Protein AF-A0A6I9PP09-F1 (afdb_monomer)

Nearest PDB structures (foldseek):
  5gox-assembly1_B  TM=2.237E-01  e=4.712E+00  Homo sapiens

pLDDT: mean 75.66, std 18.38, range [37.06, 96.0]

InterPro domains:
  IPR013087 Zinc finger C2H2-type [PF12874] (91-109)

Radius of gyration: 38.78 Å; Cα contacts (8 Å, |Δi|>4): 59; chains: 1; bounding box: 46×60×119 Å

Foldseek 3Di:
DDDDDDDDDDDDPPVPVVVVVVVVVVVVVVVVVVVVPVPCPQQDFDAQPQPRDTCSVPDPVRVVVVNVVSVVVVCVVPPDPPDPDLFDAAQLQPRHGDPDPVVVVVVNVVSCVVVVPDPVNSVVSVVVSVVPDPPPPPPDDD

Structure (mmCIF, N/CA/C/O backbone):
data_AF-A0A6I9PP09-F1
#
_entry.id   AF-A0A6I9PP09-F1
#
loop_
_atom_site.group_PDB
_atom_site.id
_atom_site.type_symbol
_atom_site.label_atom_id
_atom_site.label_alt_id
_atom_site.label_comp_id
_atom_site.label_asym_id
_atom_site.label_entity_id
_atom_site.label_seq_id
_atom_site.pdbx_PDB_ins_code
_atom_site.Cartn_x
_atom_site.Cartn_y
_atom_site.Cartn_z
_atom_site.occupancy
_atom_site.B_iso_or_equiv
_atom_site.auth_seq_id
_atom_site.auth_comp_id
_atom_site.auth_asym_id
_atom_site.auth_atom_id
_atom_site.pdbx_PDB_model_num
ATOM 1 N N . SER A 1 1 ? 4.995 -46.955 -89.471 1.00 39.78 1 SER A N 1
ATOM 2 C CA . SER A 1 1 ? 4.399 -46.695 -88.152 1.00 39.78 1 SER A CA 1
ATOM 3 C C . SER A 1 1 ? 4.459 -45.210 -87.854 1.00 39.78 1 SER A C 1
ATOM 5 O O . SER A 1 1 ? 5.456 -44.606 -88.240 1.00 39.78 1 SER A O 1
ATOM 7 N N . PRO A 1 2 ? 3.384 -44.641 -87.281 1.00 58.41 2 PRO A N 1
ATOM 8 C CA . PRO A 1 2 ? 3.294 -43.252 -86.829 1.00 58.41 2 PRO A CA 1
ATOM 9 C C . PRO A 1 2 ? 3.962 -43.130 -85.442 1.00 58.41 2 PRO A C 1
ATOM 11 O O . PRO A 1 2 ? 4.874 -43.906 -85.184 1.00 58.41 2 PRO A O 1
ATOM 14 N N . GLU A 1 3 ? 3.490 -42.204 -84.600 1.00 37.06 3 GLU A N 1
ATOM 15 C CA . GLU A 1 3 ? 3.813 -41.905 -83.185 1.00 37.06 3 GLU A CA 1
ATOM 16 C C . GLU A 1 3 ? 4.504 -40.520 -83.072 1.00 37.06 3 GLU A C 1
ATOM 18 O O . GLU A 1 3 ? 5.648 -40.353 -83.477 1.00 37.06 3 GLU A O 1
ATOM 23 N N . SER A 1 4 ? 3.758 -39.443 -82.782 1.00 40.06 4 SER A N 1
ATOM 24 C CA . SER A 1 4 ? 3.392 -38.962 -81.424 1.00 40.06 4 SER A CA 1
ATOM 25 C C . SER A 1 4 ? 4.522 -38.087 -80.851 1.00 40.06 4 SER A C 1
ATOM 27 O O . SER A 1 4 ? 5.679 -38.453 -80.957 1.00 40.06 4 SER A O 1
ATOM 29 N N . SER A 1 5 ? 4.355 -36.938 -80.206 1.00 42.97 5 SER A N 1
ATOM 30 C CA . SER A 1 5 ? 3.248 -36.045 -79.882 1.00 42.97 5 SER A CA 1
ATOM 31 C C . SER A 1 5 ? 3.899 -34.777 -79.303 1.00 42.97 5 SER A C 1
ATOM 33 O O . SER A 1 5 ? 4.971 -34.852 -78.707 1.00 42.97 5 SER A O 1
ATOM 35 N N . SER A 1 6 ? 3.204 -33.648 -79.433 1.00 43.56 6 SER A N 1
ATOM 36 C CA . SER A 1 6 ? 3.214 -32.512 -78.499 1.00 43.56 6 SER A CA 1
ATOM 37 C C . SER A 1 6 ? 4.540 -31.784 -78.240 1.00 43.56 6 SER A C 1
ATOM 39 O O . SER A 1 6 ? 5.296 -32.094 -77.324 1.00 43.56 6 SER A O 1
ATOM 41 N N . SER A 1 7 ? 4.744 -30.693 -78.978 1.00 50.69 7 SER A N 1
ATOM 42 C CA . SER A 1 7 ? 5.591 -29.587 -78.526 1.00 50.69 7 SER A CA 1
ATOM 43 C C . SER A 1 7 ? 4.997 -28.964 -77.249 1.00 50.69 7 SER A C 1
ATOM 45 O O . SER A 1 7 ? 3.799 -28.672 -77.237 1.00 50.69 7 SER A O 1
ATOM 47 N N . PRO A 1 8 ? 5.786 -28.734 -76.185 1.00 45.50 8 PRO A N 1
ATOM 48 C CA . PRO A 1 8 ? 5.307 -28.039 -74.999 1.00 45.50 8 PRO A CA 1
ATOM 49 C C . PRO A 1 8 ? 5.190 -26.538 -75.302 1.00 45.50 8 PRO A C 1
ATOM 51 O O . PRO A 1 8 ? 6.182 -25.862 -75.573 1.00 45.50 8 PRO A O 1
ATOM 54 N N . LEU A 1 9 ? 3.958 -26.032 -75.293 1.00 48.25 9 LEU A N 1
ATOM 55 C CA . LEU A 1 9 ? 3.663 -24.603 -75.181 1.00 48.25 9 LEU A CA 1
ATOM 56 C C . LEU A 1 9 ? 3.924 -24.148 -73.730 1.00 48.25 9 LEU A C 1
ATOM 58 O O . LEU A 1 9 ? 3.839 -24.971 -72.817 1.00 48.25 9 LEU A O 1
ATOM 62 N N . PRO A 1 10 ? 4.317 -22.879 -73.528 1.00 51.03 10 PRO A N 1
ATOM 63 C CA . PRO A 1 10 ? 5.008 -22.428 -72.324 1.00 51.03 10 PRO A CA 1
ATOM 64 C C . PRO A 1 10 ? 4.121 -22.533 -71.078 1.00 51.03 10 PRO A C 1
ATOM 66 O O . PRO A 1 10 ? 2.905 -22.356 -71.189 1.00 51.03 10 PRO A O 1
ATOM 69 N N . PRO A 1 11 ? 4.704 -22.794 -69.894 1.00 50.81 11 PRO A N 1
ATOM 70 C CA . PRO A 1 11 ? 3.964 -22.687 -68.651 1.00 50.81 11 PRO A CA 1
ATOM 71 C C . PRO A 1 11 ? 3.460 -21.248 -68.482 1.00 50.81 11 PRO A C 1
ATOM 73 O O . PRO A 1 11 ? 4.201 -20.279 -68.649 1.00 50.81 11 PRO A O 1
ATOM 76 N N . ASP A 1 12 ? 2.165 -21.162 -68.202 1.00 48.06 12 ASP A N 1
ATOM 77 C CA . ASP A 1 12 ? 1.430 -20.007 -67.692 1.00 48.06 12 ASP A CA 1
ATOM 78 C C . ASP A 1 12 ? 2.243 -19.272 -66.603 1.00 48.06 12 ASP A C 1
ATOM 80 O O . ASP A 1 12 ? 2.962 -19.942 -65.852 1.00 48.06 12 ASP A O 1
ATOM 84 N N . PRO A 1 13 ? 2.172 -17.931 -66.480 1.00 50.56 13 PRO A N 1
ATOM 85 C CA . PRO A 1 13 ? 2.926 -17.181 -65.482 1.00 50.56 13 PRO A CA 1
ATOM 86 C C . PRO A 1 13 ? 2.317 -17.363 -64.081 1.00 50.56 13 PRO A C 1
ATOM 88 O O . PRO A 1 13 ? 1.993 -16.398 -63.399 1.00 50.56 13 PRO A O 1
ATOM 91 N N . GLN A 1 14 ? 2.242 -18.605 -63.600 1.00 49.25 14 GLN A N 1
ATOM 92 C CA . GLN A 1 14 ? 2.148 -18.917 -62.171 1.00 49.25 14 GLN A CA 1
ATOM 93 C C . GLN A 1 14 ? 3.450 -18.577 -61.422 1.00 49.25 14 GLN A C 1
ATOM 95 O O . GLN A 1 14 ? 3.539 -18.730 -60.212 1.00 49.25 14 GLN A O 1
ATOM 100 N N . ASP A 1 15 ? 4.442 -18.043 -62.137 1.00 53.84 15 ASP A N 1
ATOM 101 C CA . ASP A 1 15 ? 5.678 -17.482 -61.599 1.00 53.84 15 ASP A CA 1
ATOM 102 C C . ASP A 1 15 ? 5.493 -16.049 -61.051 1.00 53.84 15 ASP A C 1
ATOM 104 O O . ASP A 1 15 ? 6.382 -15.510 -60.409 1.00 53.84 15 ASP A O 1
ATOM 108 N N . GLY A 1 16 ? 4.344 -15.396 -61.280 1.00 68.31 16 GLY A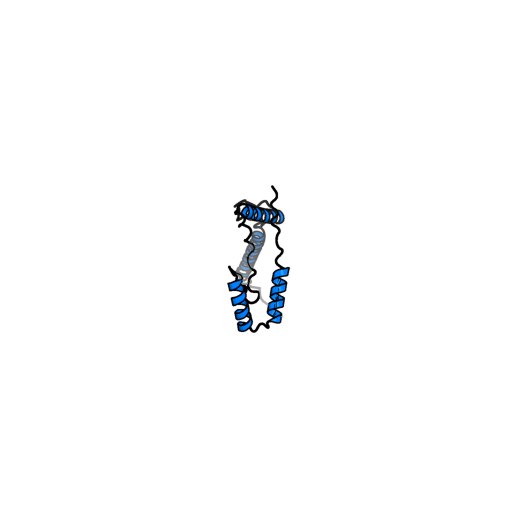 N 1
ATOM 109 C CA . GLY A 1 16 ? 4.109 -14.024 -60.811 1.00 68.31 16 GLY A CA 1
ATOM 110 C C . GLY A 1 16 ? 3.793 -13.945 -59.316 1.00 68.31 16 GLY A C 1
ATOM 111 O O . GLY A 1 16 ? 4.504 -13.283 -58.552 1.00 68.31 16 GLY A O 1
ATOM 112 N N . ASP A 1 17 ? 2.728 -14.637 -58.911 1.00 73.75 17 ASP A N 1
ATOM 113 C CA . ASP A 1 17 ? 2.186 -14.571 -57.552 1.00 73.75 17 ASP A CA 1
ATOM 114 C C . ASP A 1 17 ? 3.021 -15.383 -56.559 1.00 73.75 17 ASP A C 1
ATOM 116 O O . ASP A 1 17 ? 3.256 -14.924 -55.442 1.00 73.75 17 ASP A O 1
ATOM 120 N N . GLU A 1 18 ? 3.543 -16.544 -56.968 1.00 81.69 18 GLU A N 1
ATOM 121 C CA . GLU A 1 18 ? 4.442 -17.344 -56.129 1.00 81.69 18 GLU A CA 1
ATOM 122 C C . GLU A 1 18 ? 5.767 -16.605 -55.890 1.00 81.69 18 GLU A C 1
ATOM 124 O O . GLU A 1 18 ? 6.196 -16.449 -54.744 1.00 81.69 18 GLU A O 1
ATOM 129 N N . ALA A 1 19 ? 6.378 -16.036 -56.937 1.00 84.44 19 ALA A N 1
ATOM 130 C CA . ALA A 1 19 ? 7.591 -15.239 -56.772 1.00 84.44 19 ALA A CA 1
ATOM 131 C C . ALA A 1 19 ? 7.335 -13.942 -55.993 1.00 84.44 19 ALA A C 1
ATOM 133 O O . ALA A 1 19 ? 8.236 -13.429 -55.326 1.00 84.44 19 ALA A O 1
ATOM 134 N N . LEU A 1 20 ? 6.133 -13.363 -56.077 1.00 87.38 20 LEU A N 1
ATOM 135 C CA . LEU A 1 20 ? 5.738 -12.229 -55.242 1.00 87.38 20 LEU A CA 1
ATOM 136 C C . LEU A 1 20 ? 5.603 -12.640 -53.771 1.00 87.38 20 LEU A C 1
ATOM 138 O O . LEU A 1 20 ? 6.166 -11.965 -52.912 1.00 87.38 20 LEU A O 1
ATOM 142 N N . ALA A 1 21 ? 4.926 -13.752 -53.483 1.00 89.44 21 ALA A N 1
ATOM 143 C CA . ALA A 1 21 ? 4.763 -14.276 -52.131 1.00 89.44 21 ALA A CA 1
ATOM 144 C C . ALA A 1 21 ? 6.116 -14.604 -51.483 1.00 89.44 21 ALA A C 1
ATOM 146 O O . ALA A 1 21 ? 6.355 -14.235 -50.335 1.00 89.44 21 ALA A O 1
ATOM 147 N N . LEU A 1 22 ? 7.038 -15.211 -52.238 1.00 91.00 22 LEU A N 1
ATOM 148 C CA . LEU A 1 22 ? 8.395 -15.504 -51.772 1.00 91.00 22 LEU A CA 1
ATOM 149 C C . LEU A 1 22 ? 9.202 -14.233 -51.482 1.00 91.00 22 LEU A C 1
ATOM 151 O O . LEU A 1 22 ? 9.892 -14.167 -50.466 1.00 91.00 22 LEU A O 1
ATOM 155 N N . ARG A 1 23 ? 9.097 -13.208 -52.337 1.00 91.00 23 ARG A N 1
ATOM 156 C CA . ARG A 1 23 ? 9.731 -11.902 -52.088 1.00 91.00 23 ARG A CA 1
ATOM 157 C C . ARG A 1 23 ? 9.174 -11.241 -50.830 1.00 91.00 23 ARG A C 1
ATOM 159 O O . ARG A 1 23 ? 9.951 -10.734 -50.030 1.00 91.00 23 ARG A O 1
ATOM 166 N N . LEU A 1 24 ? 7.857 -11.299 -50.631 1.00 90.25 24 LEU A N 1
ATOM 167 C CA . LEU A 1 24 ? 7.200 -10.748 -49.447 1.00 90.25 24 LEU A CA 1
ATOM 168 C C . LEU A 1 24 ? 7.626 -11.489 -48.171 1.00 90.25 24 LEU A C 1
ATOM 170 O O . LEU A 1 24 ? 7.932 -10.854 -47.169 1.00 90.25 24 LEU A O 1
ATOM 174 N N . GLN A 1 25 ? 7.716 -12.821 -48.221 1.00 91.00 25 GLN A N 1
ATOM 175 C CA . GLN A 1 25 ? 8.207 -13.639 -47.111 1.00 91.00 25 GLN A CA 1
ATOM 176 C C . GLN A 1 25 ? 9.660 -13.287 -46.757 1.00 91.00 25 GLN A C 1
ATOM 178 O O . GLN A 1 25 ? 9.974 -13.091 -45.590 1.00 91.00 25 GLN A O 1
ATOM 183 N N . GLN A 1 26 ? 10.538 -13.140 -47.756 1.00 91.50 26 GLN A N 1
ATOM 184 C CA . GLN A 1 26 ? 11.936 -12.746 -47.543 1.00 91.50 26 GLN A CA 1
ATOM 185 C C . GLN A 1 26 ? 12.085 -11.329 -46.974 1.00 91.50 26 GLN A C 1
ATOM 187 O O . GLN A 1 26 ? 12.990 -11.092 -46.172 1.00 91.50 26 GLN A O 1
ATOM 192 N N . GLU A 1 27 ? 11.228 -10.393 -47.388 1.00 88.25 27 GLU A N 1
ATOM 193 C CA . GLU A 1 27 ? 11.168 -9.040 -46.826 1.00 88.25 27 GLU A CA 1
ATOM 194 C C . GLU A 1 27 ? 10.753 -9.097 -45.349 1.00 88.25 27 GLU A C 1
ATOM 196 O O . GLU A 1 27 ? 11.470 -8.581 -44.497 1.00 88.25 27 GLU A O 1
ATOM 201 N N . LEU A 1 28 ? 9.674 -9.818 -45.023 1.00 84.94 28 LEU A N 1
ATOM 202 C CA . LEU A 1 28 ? 9.184 -9.971 -43.650 1.00 84.94 28 LEU A CA 1
ATOM 203 C C . LEU A 1 28 ? 10.197 -10.671 -42.734 1.00 84.94 28 LEU A C 1
ATOM 205 O O . LEU A 1 28 ? 10.374 -10.254 -41.593 1.00 84.94 28 LEU A O 1
ATOM 209 N N . ASP A 1 29 ? 10.890 -11.705 -43.217 1.00 87.12 29 ASP A N 1
ATOM 210 C CA . ASP A 1 29 ? 11.960 -12.376 -42.470 1.00 87.12 29 ASP A CA 1
ATOM 211 C C . ASP A 1 29 ? 13.167 -11.448 -42.242 1.00 87.12 29 ASP A C 1
ATOM 213 O O . ASP A 1 29 ? 13.759 -11.446 -41.161 1.00 87.12 29 ASP A O 1
ATOM 217 N N . ARG A 1 30 ? 13.515 -10.605 -43.225 1.00 85.19 30 ARG A N 1
ATOM 218 C CA . ARG A 1 30 ? 14.556 -9.575 -43.083 1.00 85.19 30 ARG A CA 1
ATOM 219 C C . ARG A 1 30 ? 14.146 -8.501 -42.081 1.00 85.19 30 ARG A C 1
ATOM 221 O O . ARG A 1 30 ? 14.971 -8.107 -41.258 1.00 85.19 30 ARG A O 1
ATOM 228 N N . GLU A 1 31 ? 12.900 -8.041 -42.135 1.00 76.94 31 GLU A N 1
ATOM 229 C CA . GLU A 1 31 ? 12.349 -7.090 -41.174 1.00 76.94 31 GLU A CA 1
ATOM 230 C C . GLU A 1 31 ? 12.306 -7.704 -39.773 1.00 76.94 31 GLU A C 1
ATOM 232 O O . GLU A 1 31 ? 12.781 -7.082 -38.833 1.00 76.94 31 GLU A O 1
ATOM 237 N N . ALA A 1 32 ? 11.859 -8.949 -39.610 1.00 75.88 32 ALA A N 1
ATOM 238 C CA . ALA A 1 32 ? 11.841 -9.643 -38.321 1.00 75.88 32 ALA A CA 1
ATOM 239 C C . ALA A 1 32 ? 13.250 -9.896 -37.754 1.00 75.88 32 ALA A C 1
ATOM 241 O O . ALA A 1 32 ? 13.456 -9.809 -36.539 1.00 75.88 32 ALA A O 1
ATOM 242 N N . ALA A 1 33 ? 14.234 -10.175 -38.615 1.00 71.69 33 ALA A N 1
ATOM 243 C CA . ALA A 1 33 ? 15.639 -10.275 -38.229 1.00 71.69 33 ALA A CA 1
ATOM 244 C C . ALA A 1 33 ? 16.240 -8.903 -37.862 1.00 71.69 33 ALA A C 1
ATOM 246 O O . ALA A 1 33 ? 17.051 -8.820 -36.942 1.00 71.69 33 ALA A O 1
ATOM 247 N N . GLY A 1 34 ? 15.813 -7.822 -38.526 1.00 62.25 34 GLY A N 1
ATOM 248 C CA . GLY A 1 34 ? 16.204 -6.445 -38.205 1.00 62.25 34 GLY A CA 1
ATOM 249 C C . GLY A 1 34 ? 15.533 -5.894 -36.940 1.00 62.25 34 GLY A C 1
ATOM 250 O O . GLY A 1 34 ? 16.180 -5.218 -36.142 1.00 62.25 34 GLY A O 1
ATOM 251 N N . VAL A 1 35 ? 14.270 -6.246 -36.692 1.00 57.25 35 VAL A N 1
ATOM 252 C CA . VAL A 1 35 ? 13.489 -5.862 -35.501 1.00 57.25 35 VAL A CA 1
ATOM 253 C C . VAL A 1 35 ? 13.949 -6.628 -34.257 1.00 57.25 35 VAL A C 1
ATOM 255 O O . VAL A 1 35 ? 13.874 -6.096 -33.153 1.00 57.25 35 VAL A O 1
ATOM 258 N N . GLN A 1 36 ? 14.546 -7.815 -34.410 1.00 51.22 36 GLN A N 1
ATOM 259 C CA . GLN A 1 36 ? 15.293 -8.473 -33.324 1.00 51.22 36 GLN A CA 1
ATOM 260 C C . GLN A 1 36 ? 16.575 -7.722 -32.917 1.00 51.22 36 GLN A C 1
ATOM 262 O O . GLN A 1 36 ? 17.209 -8.087 -31.929 1.00 51.22 36 GLN A O 1
ATOM 267 N N . SER A 1 37 ? 16.928 -6.652 -33.638 1.00 48.41 37 SER A N 1
ATOM 268 C CA . SER A 1 37 ? 18.082 -5.792 -33.375 1.00 48.41 37 SER A CA 1
ATOM 269 C C . SER A 1 37 ? 17.741 -4.301 -33.258 1.00 48.41 37 SER A C 1
ATOM 271 O O . SER A 1 37 ? 18.633 -3.464 -33.399 1.00 48.41 37 SER A O 1
ATOM 273 N N . VAL A 1 38 ? 16.507 -3.935 -32.869 1.00 49.41 38 VAL A N 1
ATOM 274 C CA . VAL A 1 38 ? 16.405 -2.801 -31.927 1.00 49.41 38 VAL A CA 1
ATOM 275 C C . VAL A 1 38 ? 16.993 -3.289 -30.613 1.00 49.41 38 VAL A C 1
ATOM 277 O O . VAL A 1 38 ? 16.323 -3.807 -29.725 1.00 49.41 38 VAL A O 1
ATOM 280 N N . ASP A 1 39 ? 18.314 -3.225 -30.616 1.00 49.56 39 ASP A N 1
ATOM 281 C CA . ASP A 1 39 ? 19.255 -3.577 -29.587 1.00 49.56 39 ASP A CA 1
ATOM 282 C C . ASP A 1 39 ? 18.733 -3.015 -28.261 1.00 49.56 39 ASP A C 1
ATOM 284 O O . ASP A 1 39 ? 18.914 -1.844 -27.933 1.00 49.56 39 ASP A O 1
ATOM 288 N N . LEU A 1 40 ? 18.094 -3.874 -27.463 1.00 52.84 40 LEU A N 1
ATOM 289 C CA . LEU A 1 40 ? 17.776 -3.663 -26.044 1.00 52.84 40 LEU A CA 1
ATOM 290 C C . LEU A 1 40 ? 19.061 -3.503 -25.191 1.00 52.84 40 LEU A C 1
ATOM 292 O O . LEU A 1 40 ? 19.086 -3.823 -24.004 1.00 52.84 40 LEU A O 1
ATOM 296 N N . LYS A 1 41 ? 20.161 -3.086 -25.813 1.00 49.12 41 LYS A N 1
ATOM 297 C CA . LYS A 1 41 ? 21.522 -3.009 -25.296 1.00 49.12 41 LYS A CA 1
ATOM 298 C C . LYS A 1 41 ? 21.971 -1.568 -25.086 1.00 49.12 41 LYS A C 1
ATOM 300 O O . LYS A 1 41 ? 22.888 -1.347 -24.305 1.00 49.12 41 LYS A O 1
ATOM 305 N N . GLU A 1 42 ? 21.258 -0.600 -25.651 1.00 47.88 42 GLU A N 1
ATOM 306 C CA . GLU A 1 42 ? 21.251 0.770 -25.144 1.00 47.88 42 GLU A CA 1
ATOM 307 C C . GLU A 1 42 ? 20.143 0.818 -24.089 1.00 47.88 42 GLU A C 1
ATOM 309 O O . GLU A 1 42 ? 18.979 1.056 -24.410 1.00 47.88 42 GLU A O 1
ATOM 314 N N . GLY A 1 43 ? 20.483 0.437 -22.852 1.00 51.78 43 GLY A N 1
ATOM 315 C CA . GLY A 1 43 ? 19.545 0.252 -21.744 1.00 51.78 43 GLY A CA 1
ATOM 316 C C . GLY A 1 43 ? 18.423 1.287 -21.763 1.00 51.78 43 GLY A C 1
ATOM 317 O O . GLY A 1 43 ? 18.684 2.483 -21.644 1.00 51.78 43 GLY A O 1
ATOM 318 N N . GLY A 1 44 ? 17.183 0.815 -21.954 1.00 57.06 44 GLY A N 1
ATOM 319 C CA . GLY A 1 44 ? 16.004 1.678 -21.968 1.00 57.06 44 GLY A CA 1
ATOM 320 C C . GLY A 1 44 ? 16.046 2.653 -20.795 1.00 57.06 44 GLY A C 1
ATOM 321 O O . GLY A 1 44 ? 16.555 2.310 -19.731 1.00 57.06 44 GLY A O 1
ATOM 322 N N . LEU A 1 45 ? 15.571 3.881 -20.996 1.00 67.50 45 LEU A N 1
ATOM 323 C CA . LEU A 1 45 ? 15.722 4.919 -19.984 1.00 67.50 45 LEU A CA 1
ATOM 324 C C . LEU A 1 45 ? 15.039 4.491 -18.676 1.00 67.50 45 LEU A C 1
ATOM 326 O O . LEU A 1 45 ? 13.811 4.432 -18.595 1.00 67.50 45 LEU A O 1
ATOM 330 N N . PHE A 1 46 ? 15.829 4.162 -17.655 1.00 79.12 46 PHE A N 1
ATOM 331 C CA . PHE A 1 46 ? 15.319 3.731 -16.357 1.00 79.12 46 PHE A CA 1
ATOM 332 C C . PHE A 1 46 ? 15.453 4.890 -15.387 1.00 79.12 46 PHE A C 1
ATOM 334 O O . PHE A 1 46 ? 16.520 5.106 -14.831 1.00 79.12 46 PHE A O 1
ATOM 341 N N . PHE A 1 47 ? 14.376 5.631 -15.153 1.00 87.69 47 PHE A N 1
ATOM 342 C CA . PHE A 1 47 ? 14.372 6.682 -14.140 1.00 87.69 47 PHE A CA 1
ATOM 343 C C . PHE A 1 47 ? 13.909 6.136 -12.790 1.00 87.69 47 PHE A C 1
ATOM 345 O O . PHE A 1 47 ? 12.980 5.332 -12.701 1.00 87.69 47 PHE A O 1
ATOM 352 N N . CYS A 1 48 ? 14.546 6.586 -11.712 1.00 90.88 48 CYS A N 1
ATOM 353 C CA . CYS A 1 48 ? 14.017 6.380 -10.372 1.00 90.88 48 CYS A CA 1
ATOM 354 C C . CYS A 1 48 ? 12.798 7.283 -10.166 1.00 90.88 48 CYS A C 1
ATOM 356 O O . CYS A 1 48 ? 12.938 8.499 -10.166 1.00 90.88 48 CYS A O 1
ATOM 358 N N . GLN A 1 49 ? 11.614 6.730 -9.913 1.00 88.75 49 GLN A N 1
ATOM 359 C CA . GLN A 1 49 ? 10.395 7.537 -9.732 1.00 88.75 49 GLN A CA 1
ATOM 360 C C . GLN A 1 49 ? 10.341 8.317 -8.407 1.00 88.75 49 GLN A C 1
ATOM 362 O O . GLN A 1 49 ? 9.433 9.114 -8.206 1.00 88.75 49 GLN A O 1
ATOM 367 N N . ILE A 1 50 ? 11.295 8.085 -7.503 1.00 89.69 50 ILE A N 1
ATOM 368 C CA . ILE A 1 50 ? 11.351 8.735 -6.188 1.00 89.69 50 ILE A CA 1
ATOM 369 C C . ILE A 1 50 ? 12.221 9.996 -6.260 1.00 89.69 50 ILE A C 1
ATOM 371 O O . ILE A 1 50 ? 11.820 11.054 -5.786 1.00 89.69 50 ILE A O 1
ATOM 375 N N . CYS A 1 51 ? 13.403 9.902 -6.883 1.00 91.50 51 CYS A N 1
ATOM 376 C CA . CYS A 1 51 ? 14.354 11.018 -6.990 1.00 91.50 51 CYS A CA 1
ATOM 377 C C . CYS A 1 51 ? 14.595 11.521 -8.424 1.00 91.50 51 CYS A C 1
ATOM 379 O O . CYS A 1 51 ? 15.410 12.418 -8.630 1.00 91.50 51 CYS A O 1
ATOM 381 N N . HIS A 1 52 ? 13.927 10.935 -9.420 1.00 89.19 52 HIS A N 1
ATOM 382 C CA . HIS A 1 52 ? 14.042 11.241 -10.855 1.00 89.19 52 HIS A CA 1
ATOM 383 C C . HIS A 1 52 ? 15.470 11.149 -11.419 1.00 89.19 5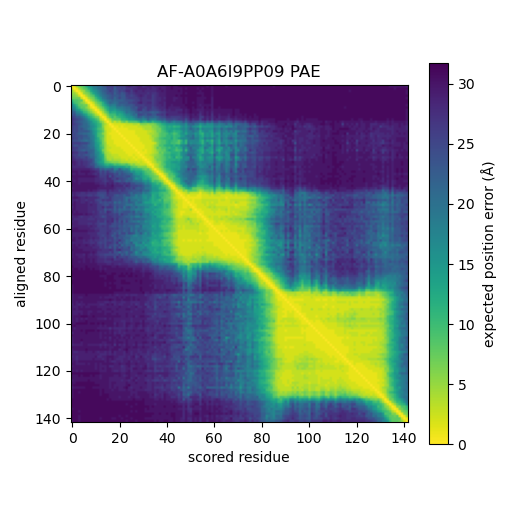2 HIS A C 1
ATOM 385 O O . HIS A 1 52 ? 15.797 11.759 -12.437 1.00 89.19 52 HIS A O 1
ATOM 391 N N . ARG A 1 53 ? 16.340 10.362 -10.773 1.00 88.94 53 ARG A N 1
ATOM 392 C CA . ARG A 1 53 ? 17.689 10.069 -11.268 1.00 88.94 53 ARG A CA 1
ATOM 393 C C . ARG A 1 53 ? 17.615 9.095 -12.442 1.00 88.94 53 ARG A C 1
ATOM 395 O O . ARG A 1 53 ? 16.892 8.105 -12.368 1.00 88.94 53 ARG A O 1
ATOM 402 N N . ASP A 1 54 ? 18.405 9.348 -13.479 1.00 89.81 54 ASP A N 1
ATOM 403 C CA . ASP A 1 54 ? 18.674 8.366 -14.530 1.00 89.81 54 ASP A CA 1
ATOM 404 C C . ASP A 1 54 ? 19.495 7.192 -13.961 1.00 89.81 54 ASP A C 1
ATOM 406 O O . ASP A 1 54 ? 20.540 7.395 -13.333 1.00 89.81 54 ASP A O 1
ATOM 410 N N . LEU A 1 55 ? 18.991 5.976 -14.166 1.00 88.69 55 LEU A N 1
ATOM 411 C CA . LEU A 1 55 ? 19.599 4.692 -13.820 1.00 88.69 55 LEU A CA 1
ATOM 412 C C . LEU A 1 55 ? 19.846 3.819 -15.064 1.00 88.69 55 LEU A C 1
ATOM 414 O O . LEU A 1 55 ? 20.094 2.620 -14.934 1.00 88.69 55 LEU A O 1
ATOM 418 N N . SER A 1 56 ? 19.764 4.393 -16.262 1.00 85.25 56 SER A N 1
ATOM 419 C CA . SER A 1 56 ? 19.876 3.705 -17.555 1.00 85.25 56 SER A CA 1
ATOM 420 C C . SER A 1 56 ? 21.254 3.057 -17.731 1.00 85.25 56 SER A C 1
ATOM 422 O O . SER A 1 56 ? 21.382 1.994 -18.331 1.00 85.25 56 SER A O 1
ATOM 424 N N . HIS A 1 57 ? 22.280 3.653 -17.115 1.00 83.69 57 HIS A N 1
ATOM 425 C CA . HIS A 1 57 ? 23.656 3.147 -17.091 1.00 83.69 57 HIS A CA 1
ATOM 426 C C . HIS A 1 57 ? 23.953 2.165 -15.941 1.00 83.69 57 HIS A C 1
ATOM 428 O O . HIS A 1 57 ? 25.084 1.696 -15.815 1.00 83.69 57 HIS A O 1
ATOM 434 N N . MET A 1 58 ? 22.984 1.875 -15.066 1.00 83.50 58 MET A N 1
ATOM 435 C CA . MET A 1 58 ? 23.182 0.949 -13.949 1.00 83.50 58 MET A CA 1
ATOM 436 C C . MET A 1 58 ? 22.841 -0.492 -14.331 1.00 83.50 58 MET A C 1
ATOM 438 O O . MET A 1 58 ? 21.877 -0.762 -15.049 1.00 83.50 58 MET A O 1
ATOM 442 N N . THR A 1 59 ? 23.583 -1.444 -13.757 1.00 88.50 59 THR A N 1
ATOM 443 C CA . THR A 1 59 ? 23.199 -2.860 -13.800 1.00 88.50 59 THR A CA 1
ATOM 444 C C . THR A 1 59 ? 21.848 -3.069 -13.103 1.00 88.50 59 THR A C 1
ATOM 446 O O . THR A 1 59 ? 21.460 -2.258 -12.255 1.00 88.50 59 THR A O 1
ATOM 449 N N . PRO A 1 60 ? 21.099 -4.139 -13.419 1.00 84.31 60 PRO A N 1
ATOM 450 C CA . PRO A 1 60 ? 19.870 -4.486 -12.704 1.00 84.31 60 PRO A CA 1
ATOM 451 C C . PRO A 1 60 ? 20.029 -4.477 -11.177 1.00 84.31 60 PRO A C 1
ATOM 453 O O . P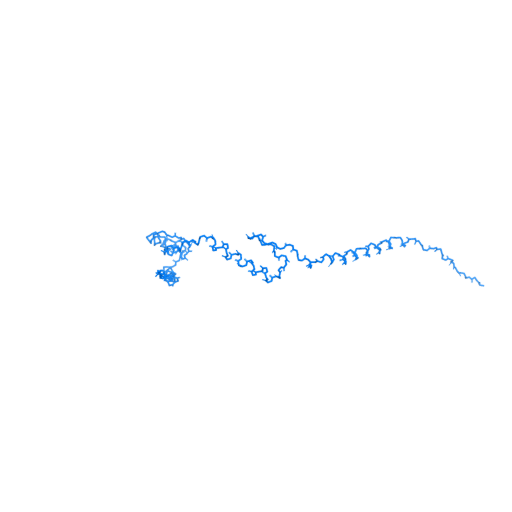RO A 1 60 ? 19.213 -3.876 -10.484 1.00 84.31 60 PRO A O 1
ATOM 456 N N . GLU A 1 61 ? 21.118 -5.041 -10.656 1.00 88.94 61 GLU A N 1
ATOM 457 C CA . GLU A 1 61 ? 21.416 -5.054 -9.223 1.00 88.94 61 GLU A CA 1
ATOM 458 C C . GLU A 1 61 ? 21.698 -3.646 -8.677 1.00 88.94 61 GLU A C 1
ATOM 460 O O . GLU A 1 61 ? 21.228 -3.292 -7.593 1.00 88.94 61 GLU A O 1
ATOM 465 N N . GLY A 1 62 ? 22.412 -2.811 -9.443 1.00 90.12 62 GLY A N 1
ATOM 466 C CA . GLY A 1 62 ? 22.659 -1.410 -9.098 1.00 90.12 62 GLY A CA 1
ATOM 467 C C . GLY A 1 62 ? 21.370 -0.588 -9.034 1.00 90.12 62 GLY A C 1
ATOM 468 O O . GLY A 1 62 ? 21.195 0.214 -8.115 1.00 90.12 62 GLY A O 1
ATOM 469 N N . ARG A 1 63 ? 20.426 -0.850 -9.946 1.00 91.25 63 ARG A N 1
ATOM 470 C CA . ARG A 1 63 ? 19.091 -0.233 -9.937 1.00 91.25 63 ARG A CA 1
ATOM 471 C C . ARG A 1 63 ? 18.301 -0.626 -8.694 1.00 91.25 63 ARG A C 1
ATOM 473 O O . ARG A 1 63 ? 17.765 0.252 -8.025 1.00 91.25 63 ARG A O 1
ATOM 480 N N . THR A 1 64 ? 18.274 -1.909 -8.336 1.00 91.50 64 THR A N 1
ATOM 481 C CA . THR A 1 64 ? 17.610 -2.376 -7.108 1.00 91.50 64 THR A CA 1
ATOM 482 C C . THR A 1 64 ? 18.223 -1.744 -5.862 1.00 91.50 64 THR A C 1
ATOM 484 O O . THR A 1 64 ? 17.496 -1.258 -4.997 1.00 91.50 64 THR A O 1
ATOM 487 N N . GLN A 1 65 ? 19.554 -1.680 -5.778 1.00 93.94 65 GLN A N 1
ATOM 488 C CA . GLN A 1 65 ? 20.223 -1.049 -4.642 1.00 93.94 65 GLN A CA 1
ATOM 489 C C . GLN A 1 65 ? 19.916 0.453 -4.548 1.00 93.94 65 GLN A C 1
ATOM 491 O O . GLN A 1 65 ? 19.717 0.967 -3.447 1.00 93.94 65 GLN A O 1
ATOM 496 N N . HIS A 1 66 ? 19.853 1.152 -5.685 1.00 94.31 66 HIS A N 1
ATOM 497 C CA . HIS A 1 66 ? 19.432 2.549 -5.725 1.00 94.31 66 HIS A CA 1
ATOM 498 C C . HIS A 1 66 ? 17.998 2.718 -5.215 1.00 94.31 66 HIS A C 1
ATOM 500 O O . HIS A 1 66 ? 17.769 3.583 -4.376 1.00 94.31 66 HIS A O 1
ATOM 506 N N . LEU A 1 67 ? 17.049 1.904 -5.693 1.00 93.00 67 LEU A N 1
ATOM 507 C CA . LEU A 1 67 ? 15.646 1.984 -5.278 1.00 93.00 67 LEU A CA 1
ATOM 508 C C . LEU A 1 67 ? 15.492 1.789 -3.772 1.00 93.00 67 LEU A C 1
ATOM 510 O O . LEU A 1 67 ? 14.849 2.613 -3.134 1.00 93.00 67 LEU A O 1
ATOM 514 N N . ASN A 1 68 ? 16.136 0.766 -3.209 1.00 93.00 68 ASN A N 1
ATOM 515 C CA . ASN A 1 68 ? 16.084 0.503 -1.771 1.00 93.00 68 ASN A CA 1
ATOM 516 C C . ASN A 1 68 ? 16.604 1.707 -0.977 1.00 93.00 68 ASN A C 1
ATOM 518 O O . ASN A 1 68 ? 15.870 2.269 -0.176 1.00 93.00 68 ASN A O 1
ATOM 522 N N . ARG A 1 69 ? 17.804 2.206 -1.310 1.00 93.88 69 ARG A N 1
ATOM 523 C CA . ARG A 1 69 ? 18.371 3.389 -0.644 1.00 93.88 69 ARG A CA 1
ATOM 524 C C . ARG A 1 69 ? 17.486 4.626 -0.793 1.00 93.88 69 ARG A C 1
ATOM 526 O O . ARG A 1 69 ? 17.384 5.430 0.127 1.00 93.88 69 ARG A O 1
ATOM 533 N N . CYS A 1 70 ? 16.908 4.823 -1.974 1.00 93.00 70 CYS A N 1
ATOM 534 C CA . CYS A 1 70 ? 16.077 5.984 -2.256 1.00 93.00 70 CYS A CA 1
ATOM 535 C C . CYS A 1 70 ? 14.761 5.936 -1.466 1.00 93.00 70 CYS A C 1
ATOM 537 O O . CYS A 1 70 ? 14.276 6.985 -1.046 1.00 93.00 70 CYS A O 1
ATOM 539 N N . LEU A 1 71 ? 14.214 4.737 -1.242 1.00 92.44 71 LEU A N 1
ATOM 540 C CA . LEU A 1 71 ? 13.086 4.511 -0.342 1.00 92.44 71 LEU A CA 1
ATOM 541 C C . LEU A 1 71 ? 13.484 4.824 1.102 1.00 92.44 71 LEU A C 1
ATOM 543 O O . LEU A 1 71 ? 12.856 5.696 1.700 1.00 92.44 71 LEU A O 1
ATOM 547 N N . ASP A 1 72 ? 14.581 4.243 1.597 1.00 89.44 72 ASP A N 1
ATOM 548 C CA . ASP A 1 72 ? 15.066 4.460 2.969 1.00 89.44 72 ASP A CA 1
ATOM 549 C C . ASP A 1 72 ? 15.233 5.964 3.282 1.00 89.44 72 ASP A C 1
ATOM 551 O O . ASP A 1 72 ? 14.783 6.470 4.309 1.00 89.44 72 ASP A O 1
ATOM 555 N N . GLN A 1 73 ? 15.824 6.723 2.353 1.00 86.62 73 GLN A N 1
ATOM 556 C CA . GLN A 1 73 ? 16.028 8.171 2.495 1.00 86.62 73 GLN A CA 1
ATOM 557 C C . GLN A 1 73 ? 14.726 8.978 2.456 1.00 86.62 73 GLN A C 1
ATOM 559 O O . GLN A 1 73 ? 14.610 10.005 3.133 1.00 86.62 73 GLN A O 1
ATOM 564 N N . SER A 1 74 ? 13.760 8.546 1.641 1.00 79.38 74 SER A N 1
ATOM 565 C CA . SER A 1 74 ? 12.446 9.188 1.571 1.00 79.38 74 SER A CA 1
ATOM 566 C C . SER A 1 74 ? 11.647 8.985 2.860 1.00 79.38 74 SER A C 1
ATOM 568 O O . SER A 1 74 ? 10.935 9.896 3.282 1.00 79.38 74 SER A O 1
ATOM 570 N N . GLU A 1 75 ? 11.825 7.838 3.519 1.00 74.81 75 GLU A N 1
ATOM 571 C CA . GLU A 1 75 ? 11.219 7.530 4.814 1.00 74.81 75 GLU A CA 1
ATOM 572 C C . GLU A 1 75 ? 11.907 8.275 5.961 1.00 74.81 75 GLU A C 1
ATOM 574 O O . GLU A 1 75 ? 11.219 8.786 6.836 1.00 74.81 75 GLU A O 1
ATOM 579 N N . GLU A 1 76 ? 13.234 8.424 5.936 1.00 64.44 76 GLU A N 1
ATOM 580 C CA . GLU A 1 76 ? 13.968 9.194 6.954 1.00 64.44 76 GLU A CA 1
ATOM 581 C C . GLU A 1 76 ? 13.726 10.710 6.850 1.00 64.44 76 GLU A C 1
ATOM 583 O O . GLU A 1 76 ? 13.745 11.435 7.845 1.00 64.44 76 GLU A O 1
ATOM 588 N N . SER A 1 77 ? 13.449 11.202 5.640 1.00 59.38 77 SER A N 1
ATOM 589 C CA . SER A 1 77 ? 13.046 12.598 5.420 1.00 59.38 77 SER A CA 1
ATOM 590 C C . SER A 1 77 ? 11.594 12.862 5.827 1.00 59.38 77 SER A C 1
ATOM 592 O O . SER A 1 77 ? 11.208 14.019 6.024 1.00 59.38 77 SER A O 1
ATOM 594 N N . ALA A 1 78 ? 10.775 11.814 5.959 1.00 59.59 78 ALA A N 1
ATOM 595 C CA . ALA A 1 78 ? 9.492 11.925 6.625 1.00 59.59 78 ALA A CA 1
ATOM 596 C C . ALA A 1 78 ? 9.752 11.929 8.142 1.00 59.59 78 ALA A C 1
ATOM 598 O O . ALA A 1 78 ? 10.443 11.047 8.647 1.00 59.59 78 ALA A O 1
ATOM 599 N N . PRO A 1 79 ? 9.224 12.900 8.909 1.00 60.00 79 PRO A N 1
ATOM 600 C CA . PRO A 1 79 ? 9.342 12.849 10.357 1.00 60.00 79 PRO A CA 1
ATOM 601 C C . PRO A 1 79 ? 8.747 11.524 10.831 1.00 60.00 79 PRO A C 1
ATOM 603 O O . PRO A 1 79 ? 7.551 11.286 10.635 1.00 60.00 79 PRO A O 1
ATOM 606 N N . ALA A 1 80 ? 9.591 10.665 11.414 1.00 60.50 80 ALA A N 1
ATOM 607 C CA . ALA A 1 80 ? 9.152 9.404 11.983 1.00 60.50 80 ALA A CA 1
ATOM 608 C C . ALA A 1 80 ? 7.940 9.704 12.878 1.00 60.50 80 ALA A C 1
ATOM 610 O O . ALA A 1 80 ? 8.042 10.568 13.762 1.00 60.50 80 ALA A O 1
ATOM 611 N N . PRO A 1 81 ? 6.770 9.083 12.629 1.00 61.88 81 PRO A N 1
ATOM 612 C CA . PRO A 1 81 ? 5.624 9.310 13.484 1.00 61.88 81 PRO A CA 1
ATOM 613 C C . PRO A 1 81 ? 6.060 8.996 14.917 1.00 61.88 81 PRO A C 1
ATOM 615 O O . PRO A 1 81 ? 6.769 8.005 15.127 1.00 61.88 81 PRO A O 1
ATOM 618 N N . PRO A 1 82 ? 5.698 9.844 15.897 1.00 66.06 82 PRO A N 1
ATOM 619 C CA . PRO A 1 82 ? 6.084 9.613 17.278 1.00 66.06 82 PRO A CA 1
ATOM 620 C C . PRO A 1 82 ? 5.709 8.177 17.653 1.00 66.06 82 PRO A C 1
ATOM 622 O O . PRO A 1 82 ? 4.640 7.715 17.223 1.00 66.06 82 PRO A O 1
ATOM 625 N N . PRO A 1 83 ? 6.563 7.462 18.415 1.00 61.34 83 PRO A N 1
ATOM 626 C CA . PRO A 1 83 ? 6.249 6.109 18.838 1.00 61.34 83 PRO A CA 1
ATOM 627 C C . PRO A 1 83 ? 4.838 6.129 19.428 1.00 61.34 83 PRO A C 1
ATOM 629 O O . PRO A 1 83 ? 4.540 7.014 20.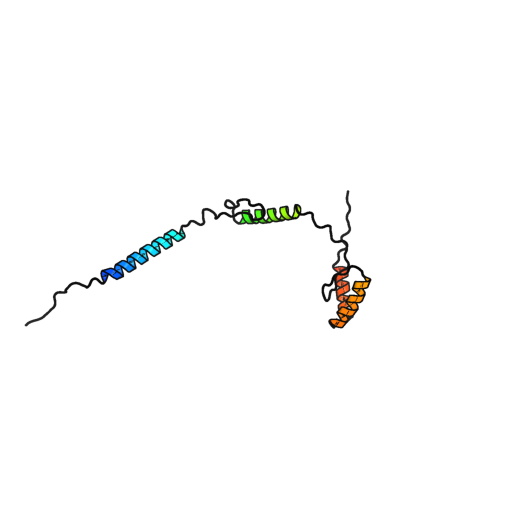244 1.00 61.34 83 PRO A O 1
ATOM 632 N N . PRO A 1 84 ? 3.933 5.245 18.964 1.00 56.91 84 PRO A N 1
ATOM 633 C CA . PRO A 1 84 ? 2.566 5.265 19.437 1.00 56.91 84 PRO A CA 1
ATOM 634 C C . PRO A 1 84 ? 2.616 5.172 20.964 1.00 56.91 84 PRO A C 1
ATOM 636 O O . PRO A 1 84 ? 3.361 4.341 21.493 1.00 56.91 84 PRO A O 1
ATOM 639 N N . PRO A 1 85 ? 1.877 6.032 21.691 1.00 59.00 85 PRO A N 1
ATOM 640 C CA . PRO A 1 85 ? 1.817 5.918 23.142 1.00 59.00 85 PRO A CA 1
ATOM 641 C C . PRO A 1 85 ? 1.424 4.478 23.480 1.00 59.00 85 PRO A C 1
ATOM 643 O O . PRO A 1 85 ? 0.649 3.916 22.699 1.00 59.00 85 PRO A O 1
ATOM 646 N N . PRO A 1 86 ? 1.925 3.881 24.583 1.00 63.44 86 PRO A N 1
ATOM 647 C CA . PRO A 1 86 ? 1.577 2.521 24.985 1.00 63.44 86 PRO A CA 1
ATOM 648 C C . PRO A 1 86 ? 0.054 2.403 25.045 1.00 63.44 86 PRO A C 1
ATOM 650 O O . PRO A 1 86 ? -0.619 2.853 25.974 1.00 63.44 86 PRO A O 1
ATOM 653 N N . GLY A 1 87 ? -0.488 1.912 23.939 1.00 66.94 87 GLY A N 1
ATOM 654 C CA . GLY A 1 87 ? -1.896 1.940 23.630 1.00 66.94 87 GLY A CA 1
ATOM 655 C C . GLY A 1 87 ? -2.502 0.687 24.204 1.00 66.94 87 GLY A C 1
ATOM 656 O O . GLY A 1 87 ? -1.879 -0.373 24.217 1.00 66.94 87 GLY A O 1
ATOM 657 N N . LEU A 1 88 ? -3.729 0.796 24.693 1.00 78.12 88 LEU A N 1
ATOM 658 C CA . LEU A 1 88 ? -4.451 -0.390 25.120 1.00 78.12 88 LEU A CA 1
ATOM 659 C C . LEU A 1 88 ? -4.536 -1.373 23.944 1.00 78.12 88 LEU A C 1
ATOM 661 O O . LEU A 1 88 ? -4.872 -0.936 22.837 1.00 78.12 88 LEU A O 1
ATOM 665 N N . PRO A 1 89 ? -4.282 -2.673 24.175 1.00 83.62 89 PRO A N 1
ATOM 666 C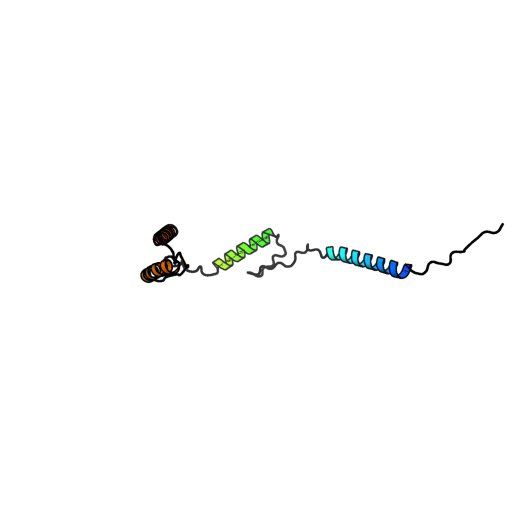 CA . PRO A 1 89 ? -4.370 -3.668 23.119 1.00 83.62 89 PRO A CA 1
ATOM 667 C C . PRO A 1 89 ? -5.775 -3.665 22.511 1.00 83.62 89 PRO A C 1
ATOM 669 O O . PRO A 1 89 ? -6.777 -3.425 23.200 1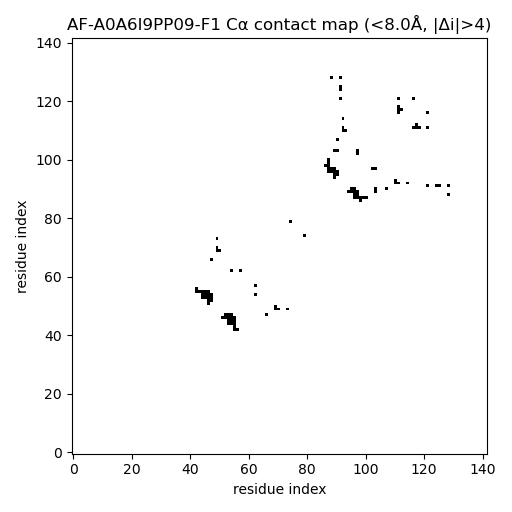.00 83.62 89 PRO A O 1
ATOM 672 N N . ASP A 1 90 ? -5.868 -3.924 21.214 1.00 90.38 90 ASP A N 1
ATOM 673 C CA . ASP A 1 90 ? -7.142 -4.028 20.511 1.00 90.38 90 ASP A CA 1
ATOM 674 C C . ASP A 1 90 ? -7.953 -5.264 20.956 1.00 90.38 90 ASP A C 1
ATOM 676 O O . ASP A 1 90 ? -7.547 -6.054 21.817 1.00 90.38 90 ASP A O 1
ATOM 680 N N . CYS A 1 91 ? -9.180 -5.387 20.450 1.00 92.12 91 CYS A N 1
ATOM 681 C CA . CYS A 1 91 ? -10.021 -6.554 20.699 1.00 92.12 91 CYS A CA 1
ATOM 682 C C . CYS A 1 91 ? -9.509 -7.760 19.890 1.00 92.12 91 CYS A C 1
ATOM 684 O O . CYS A 1 91 ? -9.598 -7.710 18.667 1.00 92.12 91 CYS A O 1
ATOM 686 N N . PRO A 1 92 ? -9.126 -8.889 20.513 1.00 91.06 92 PRO A N 1
ATOM 687 C CA . PRO A 1 92 ? -8.606 -10.053 19.788 1.00 91.06 92 PRO A CA 1
ATOM 688 C C . PRO A 1 92 ? -9.668 -10.793 18.955 1.00 91.06 92 PRO A C 1
ATOM 690 O O . PRO A 1 92 ? -9.338 -11.726 18.233 1.00 91.06 92 PRO A O 1
ATOM 693 N N . ILE A 1 93 ? -10.945 -10.408 19.075 1.00 92.44 93 ILE A N 1
ATOM 694 C CA . ILE A 1 93 ? -12.061 -11.008 18.332 1.00 92.44 93 ILE A CA 1
ATOM 695 C C . ILE A 1 93 ? -12.386 -10.195 17.068 1.00 92.44 93 ILE A C 1
ATOM 697 O O . ILE A 1 93 ? -12.695 -10.772 16.033 1.00 92.44 93 ILE A O 1
ATOM 701 N N . CYS A 1 94 ? -12.328 -8.857 17.134 1.00 92.94 94 CYS A N 1
ATOM 702 C CA . CYS A 1 94 ? -12.756 -7.982 16.028 1.00 92.94 94 CYS A CA 1
ATOM 703 C C . CYS A 1 94 ? -11.775 -6.853 15.658 1.00 92.94 94 CYS A C 1
ATOM 705 O O . CYS A 1 94 ? -12.109 -6.006 14.833 1.00 92.94 94 CYS A O 1
ATOM 707 N N . GLY A 1 95 ? -10.603 -6.769 16.294 1.00 90.19 95 GLY A N 1
ATOM 708 C CA . GLY A 1 95 ? -9.558 -5.773 16.013 1.00 90.19 95 GLY A CA 1
ATOM 709 C C . GLY A 1 95 ? -9.883 -4.335 16.437 1.00 90.19 95 GLY A C 1
ATOM 710 O O . GLY A 1 95 ? -9.158 -3.396 16.104 1.00 90.19 95 GLY A O 1
ATOM 711 N N . LYS A 1 96 ? -10.987 -4.108 17.162 1.00 91.25 96 LYS A N 1
ATOM 712 C CA . LYS A 1 96 ? -11.408 -2.756 17.558 1.00 91.25 96 LYS A CA 1
ATOM 713 C C . LYS A 1 96 ? -10.419 -2.142 18.556 1.00 91.25 96 LYS A C 1
ATOM 715 O O . LYS A 1 96 ? -10.094 -2.764 19.564 1.00 91.25 96 LYS A O 1
ATOM 720 N N . LYS A 1 97 ? -9.981 -0.905 18.301 1.00 89.44 97 LYS A N 1
ATOM 721 C CA . LYS A 1 97 ? -9.075 -0.137 19.178 1.00 89.44 97 LYS A CA 1
ATOM 722 C C . LYS A 1 97 ? -9.852 0.637 20.246 1.00 89.44 97 LYS A C 1
ATOM 724 O O . LYS A 1 97 ? -10.967 1.102 19.996 1.00 89.44 97 LYS A O 1
ATOM 729 N N . PHE A 1 98 ? -9.252 0.825 21.423 1.00 88.50 98 PHE A N 1
ATOM 730 C CA . PHE A 1 98 ? -9.887 1.510 22.555 1.00 88.50 98 PHE A CA 1
ATOM 731 C C . PHE A 1 98 ? -9.014 2.619 23.128 1.00 88.50 98 PHE A C 1
ATOM 733 O O . PHE A 1 98 ? -7.801 2.491 23.216 1.00 88.50 98 PHE A O 1
ATOM 740 N N . LYS A 1 99 ? -9.667 3.693 23.587 1.00 84.69 99 LYS A N 1
ATOM 741 C CA . LYS A 1 99 ? -9.014 4.807 24.293 1.00 84.69 99 LYS A CA 1
ATOM 742 C C . LYS A 1 99 ? -8.930 4.591 25.810 1.00 84.69 99 LYS A C 1
ATOM 744 O O . LYS A 1 99 ? -8.110 5.213 26.466 1.00 84.69 99 LYS A O 1
ATOM 749 N N . THR A 1 100 ? -9.796 3.745 26.383 1.00 86.38 100 THR A N 1
ATOM 750 C CA . THR A 1 100 ? -9.859 3.486 27.834 1.00 86.38 100 THR A CA 1
ATOM 751 C C . THR A 1 100 ? -10.094 2.009 28.143 1.00 86.38 100 THR A C 1
ATOM 753 O O . THR A 1 100 ? -10.842 1.326 27.435 1.00 86.38 100 THR A O 1
ATOM 756 N N . GLN A 1 101 ? -9.509 1.522 29.246 1.00 86.69 101 GLN A N 1
ATOM 757 C CA . GLN A 1 101 ? -9.622 0.116 29.655 1.00 86.69 101 GLN A CA 1
ATOM 758 C C . GLN A 1 101 ? -11.075 -0.253 29.981 1.00 86.69 101 GLN A C 1
ATOM 760 O O . GLN A 1 101 ? -11.542 -1.332 29.636 1.00 86.69 101 GLN A O 1
ATOM 765 N N . LYS A 1 102 ? -11.841 0.683 30.558 1.00 88.81 102 LYS A N 1
ATOM 766 C CA . LYS A 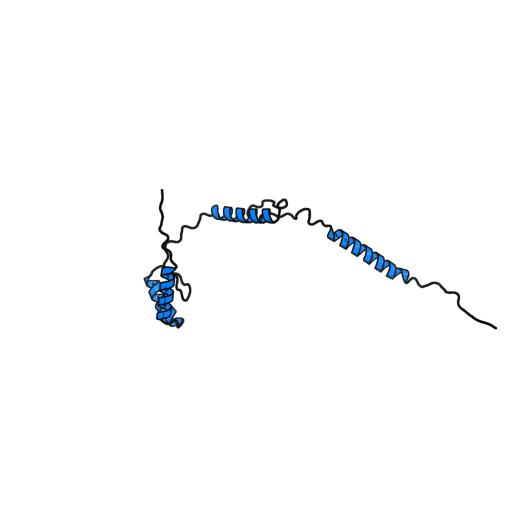1 102 ? -13.267 0.495 30.866 1.00 88.81 102 LYS A CA 1
ATOM 767 C C . LYS A 1 102 ? -14.107 0.236 29.609 1.00 88.81 102 LYS A C 1
ATOM 769 O O . LYS A 1 102 ? -14.956 -0.655 29.616 1.00 88.81 102 LYS A O 1
ATOM 774 N N . SER A 1 103 ? -13.857 0.986 28.531 1.00 92.06 103 SER A N 1
ATOM 775 C CA . SER A 1 103 ? -14.541 0.789 27.246 1.00 92.06 103 SER A CA 1
ATOM 776 C C . SER A 1 103 ? -14.168 -0.556 26.621 1.00 92.06 103 SER A C 1
ATOM 778 O O . SER A 1 103 ? -15.052 -1.305 26.198 1.00 92.06 103 SER A O 1
ATOM 780 N N . ARG A 1 104 ? -12.877 -0.913 26.673 1.00 91.69 104 ARG A N 1
ATOM 781 C CA . ARG A 1 104 ? -12.365 -2.207 26.210 1.00 91.69 104 ARG A CA 1
ATOM 782 C C . ARG A 1 104 ? -13.040 -3.374 26.928 1.00 91.69 104 ARG A C 1
ATOM 784 O O . ARG A 1 104 ? -13.634 -4.223 26.273 1.00 91.69 104 ARG A O 1
ATOM 791 N N . SER A 1 105 ? -13.047 -3.388 28.259 1.00 91.06 105 SER A N 1
ATOM 792 C CA . SER A 1 105 ? -13.659 -4.471 29.042 1.00 91.06 105 SER A CA 1
ATOM 793 C C . SER A 1 105 ? -15.163 -4.609 28.786 1.00 91.06 105 SER A C 1
ATOM 795 O O . SER A 1 105 ? -15.689 -5.719 28.703 1.00 91.06 105 SER A O 1
ATOM 797 N N . ALA A 1 106 ? -15.877 -3.489 28.636 1.00 94.50 106 ALA A N 1
ATOM 798 C CA . ALA A 1 106 ? -17.303 -3.503 28.313 1.00 94.50 106 ALA A CA 1
ATOM 799 C C . ALA A 1 106 ? -17.582 -4.003 26.886 1.00 94.50 106 ALA A C 1
ATOM 801 O O . ALA A 1 106 ? -18.633 -4.598 26.639 1.00 94.50 106 ALA A O 1
ATOM 802 N N . HIS A 1 107 ? -16.672 -3.749 25.946 1.00 95.12 107 HIS A N 1
ATOM 803 C CA . HIS A 1 107 ? -16.757 -4.284 24.596 1.00 95.12 107 HIS A CA 1
ATOM 804 C C . HIS A 1 107 ? -16.422 -5.775 24.557 1.00 95.12 107 HIS A C 1
ATOM 806 O O . HIS A 1 107 ? -17.213 -6.520 24.002 1.00 95.12 107 HIS A O 1
ATOM 812 N N . LEU A 1 108 ? -15.324 -6.229 25.170 1.00 93.75 108 LEU A N 1
ATOM 813 C CA . LEU A 1 108 ? -14.892 -7.635 25.134 1.00 93.75 108 LEU A CA 1
ATOM 814 C C . LEU A 1 108 ? -15.981 -8.590 25.624 1.00 93.75 108 LEU A C 1
ATOM 816 O O . LEU A 1 108 ? -16.240 -9.607 24.987 1.00 93.75 108 LEU A O 1
ATOM 820 N N . LYS A 1 109 ? -16.676 -8.227 26.709 1.00 93.75 109 LYS A N 1
ATOM 821 C CA . LYS A 1 109 ? -17.810 -9.008 27.228 1.00 93.75 109 LYS A CA 1
ATOM 822 C C . LYS A 1 109 ? -18.955 -9.124 26.219 1.00 93.75 109 LYS A C 1
ATOM 824 O O . LYS A 1 109 ? -19.522 -10.196 26.048 1.00 93.75 109 LYS A O 1
ATOM 829 N N . ARG A 1 110 ? -19.285 -8.027 25.532 1.00 95.62 110 ARG A N 1
ATOM 830 C CA . ARG A 1 110 ? -20.341 -8.019 24.508 1.00 95.62 110 ARG A CA 1
ATOM 831 C C . ARG A 1 110 ? -19.905 -8.740 23.236 1.00 95.62 110 ARG A C 1
ATOM 833 O O . ARG A 1 110 ? -20.652 -9.558 22.735 1.00 95.62 110 ARG A O 1
ATOM 840 N N . CYS A 1 111 ? -18.693 -8.474 22.763 1.00 95.19 111 CYS A N 1
ATOM 841 C CA . CYS A 1 111 ? -18.138 -9.030 21.535 1.00 95.19 111 CYS A CA 1
ATOM 842 C C . CYS A 1 111 ? -17.925 -10.543 21.634 1.00 95.19 111 CYS A C 1
ATOM 844 O O . CYS A 1 111 ? -18.235 -11.247 20.687 1.00 95.19 111 CYS A O 1
ATOM 846 N N . SER A 1 112 ? -17.476 -11.058 22.784 1.00 95.12 112 SER A N 1
ATOM 847 C CA . SER A 1 112 ? -17.409 -12.512 23.006 1.00 95.12 112 SER A CA 1
ATOM 848 C C . SER A 1 112 ? -18.781 -13.171 23.005 1.00 95.12 112 SER A C 1
ATOM 850 O O . SER A 1 112 ? -18.934 -14.222 22.399 1.00 95.12 112 SER A O 1
ATOM 852 N N . SER A 1 113 ? -19.781 -12.536 23.618 1.00 94.69 113 SER A N 1
ATOM 853 C CA . SER A 1 113 ? -21.153 -13.059 23.619 1.00 94.69 113 SER A CA 1
ATOM 854 C C . SER A 1 113 ? -21.770 -13.047 22.215 1.00 94.69 113 SER A C 1
ATOM 856 O O . SER A 1 113 ? -22.372 -14.031 21.806 1.00 94.69 113 SER A O 1
ATOM 858 N N . ASP A 1 114 ? -21.584 -11.953 21.475 1.00 96.00 114 ASP A N 1
ATOM 859 C CA . ASP A 1 114 ? -22.095 -11.751 20.112 1.00 96.00 114 ASP A CA 1
ATOM 860 C C . ASP A 1 114 ? -21.443 -12.705 19.099 1.00 96.00 114 ASP A C 1
ATOM 862 O O . ASP A 1 114 ? -22.124 -13.321 18.287 1.00 96.00 114 ASP A O 1
ATOM 866 N N . MET A 1 115 ? -20.128 -12.903 19.211 1.00 92.62 115 MET A N 1
ATOM 867 C CA . MET A 1 115 ? -19.351 -13.786 18.333 1.00 92.62 115 MET A CA 1
ATOM 868 C C . MET A 1 115 ? -19.344 -15.252 18.799 1.00 92.62 115 MET A C 1
ATOM 870 O O . MET A 1 115 ? -18.636 -16.073 18.220 1.00 92.62 115 MET A O 1
ATOM 874 N N . GLY A 1 116 ? -20.071 -15.591 19.870 1.00 92.69 116 GLY A N 1
ATOM 875 C CA . GLY A 1 116 ? -20.124 -16.953 20.417 1.00 92.69 116 GLY A CA 1
ATOM 876 C C . GLY A 1 116 ? -18.786 -17.478 20.959 1.00 92.69 116 GLY A C 1
ATOM 877 O O . GLY A 1 116 ? -18.579 -18.687 21.039 1.00 92.69 116 GLY A O 1
ATOM 878 N N . VAL A 1 117 ? -17.858 -16.592 21.329 1.00 93.56 117 VAL A N 1
ATOM 879 C CA . VAL A 1 117 ? -16.545 -16.963 21.870 1.00 93.56 117 VAL A CA 1
ATOM 880 C C . VAL A 1 117 ? -16.681 -17.323 23.347 1.00 93.56 117 VAL A C 1
ATOM 882 O O . VAL A 1 117 ? -17.064 -16.493 24.173 1.00 93.56 117 VAL A O 1
ATOM 885 N N . ALA A 1 118 ? -16.312 -18.557 23.700 1.00 91.75 118 ALA A N 1
ATOM 886 C CA . ALA A 1 118 ? -16.344 -19.023 25.083 1.00 91.75 118 ALA A CA 1
ATOM 887 C C . ALA A 1 118 ? -15.428 -18.173 25.998 1.00 91.75 118 ALA A C 1
ATOM 889 O O . ALA A 1 118 ? -14.317 -17.816 25.590 1.00 91.75 118 ALA A O 1
ATOM 890 N N . PRO A 1 119 ? -15.818 -17.906 27.262 1.00 89.06 119 PRO A N 1
ATOM 891 C CA . PRO A 1 119 ? -15.034 -17.071 28.179 1.00 89.06 119 PRO A CA 1
ATOM 892 C C . PRO A 1 119 ? -13.583 -17.533 28.368 1.00 89.06 119 PRO A C 1
ATOM 894 O O . PRO A 1 119 ? -12.682 -16.702 28.437 1.00 89.06 119 PRO A O 1
ATOM 897 N N . ALA A 1 120 ? -13.343 -18.848 28.398 1.00 90.38 120 ALA A N 1
ATOM 898 C CA . ALA A 1 120 ? -12.000 -19.415 28.524 1.00 90.38 120 ALA A CA 1
ATOM 899 C C . ALA A 1 120 ? -11.094 -19.056 27.330 1.00 90.38 120 ALA A C 1
ATOM 901 O O . ALA A 1 120 ? -9.936 -18.692 27.520 1.00 90.38 120 ALA A O 1
ATOM 902 N N . VAL A 1 121 ? -11.642 -19.083 26.110 1.00 91.12 121 VAL A N 1
ATOM 903 C CA . VAL A 1 121 ? -10.918 -18.731 24.877 1.00 91.12 121 VAL A CA 1
ATOM 904 C C . VAL A 1 121 ? -10.611 -17.234 24.842 1.00 91.12 121 VAL A C 1
ATOM 906 O O . VAL A 1 121 ? -9.502 -16.839 24.488 1.00 91.12 121 VAL A O 1
ATOM 909 N N . LEU A 1 122 ? -11.559 -16.394 25.275 1.00 91.44 122 LEU A N 1
ATOM 910 C CA . LEU A 1 122 ? -11.322 -14.957 25.423 1.00 91.44 122 LEU A CA 1
ATOM 911 C C . LEU A 1 122 ? -10.183 -14.679 26.420 1.00 91.44 122 LEU A C 1
ATOM 913 O O . LEU A 1 122 ? -9.310 -13.870 26.123 1.00 91.44 122 LEU A O 1
ATOM 917 N N . LEU A 1 123 ? -10.161 -15.344 27.57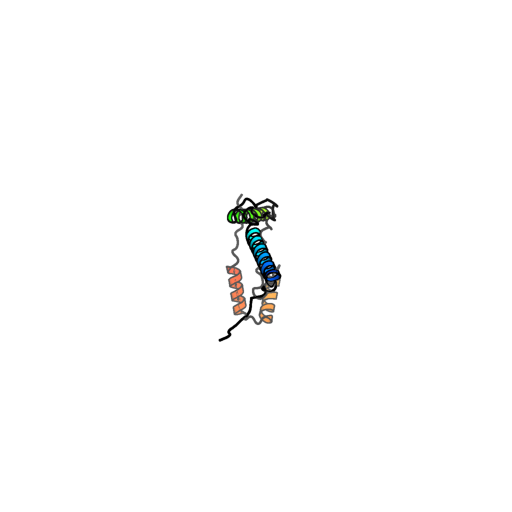9 1.00 90.81 123 LEU A N 1
ATOM 918 C CA . LEU A 1 123 ? -9.091 -15.171 28.570 1.00 90.81 123 LEU A CA 1
ATOM 919 C C . LEU A 1 123 ? -7.722 -15.586 28.019 1.00 90.81 123 LEU A C 1
ATOM 921 O O . LEU A 1 123 ? -6.753 -14.852 28.191 1.00 90.81 123 LEU A O 1
ATOM 925 N N . GLN A 1 124 ? -7.650 -16.704 27.295 1.00 91.88 124 GLN A N 1
ATOM 926 C CA . GLN A 1 124 ? -6.411 -17.145 26.655 1.00 91.88 124 GLN A CA 1
ATOM 927 C C . GLN A 1 124 ? -5.912 -16.136 25.610 1.00 91.88 124 GLN A C 1
ATOM 929 O O . GLN A 1 124 ? -4.725 -15.816 25.576 1.00 91.88 124 GLN A O 1
ATOM 934 N N . ALA A 1 125 ? -6.814 -15.586 24.792 1.00 89.56 125 ALA A N 1
ATOM 935 C CA . ALA A 1 125 ? -6.465 -14.552 23.822 1.00 89.56 125 ALA A CA 1
ATOM 936 C C . ALA A 1 125 ? -5.959 -13.266 24.499 1.00 89.56 125 ALA A C 1
ATOM 938 O O . ALA A 1 125 ? -5.047 -12.621 23.989 1.00 89.56 125 ALA A O 1
ATOM 939 N N . LEU A 1 126 ? -6.515 -12.910 25.662 1.00 89.31 126 LEU A N 1
ATOM 940 C CA . LEU A 1 126 ? -6.053 -11.767 26.451 1.00 89.31 126 LEU A CA 1
ATOM 941 C C . LEU A 1 126 ? -4.668 -11.990 27.063 1.00 89.31 126 LEU A C 1
ATOM 943 O O . LEU A 1 126 ? -3.869 -11.060 27.044 1.00 89.31 126 LEU A O 1
ATOM 947 N N . HIS A 1 127 ? -4.378 -13.189 27.577 1.00 87.38 127 HIS A N 1
ATOM 948 C CA . HIS A 1 127 ? -3.045 -13.520 28.092 1.00 87.38 127 HIS A CA 1
ATOM 949 C C . HIS A 1 127 ? -1.987 -13.408 26.992 1.00 87.38 127 HIS A C 1
ATOM 951 O O . HIS A 1 127 ? -0.983 -12.722 27.178 1.00 87.38 127 HIS A O 1
ATOM 957 N N . ARG A 1 128 ? -2.282 -13.946 25.801 1.00 85.94 128 ARG A N 1
ATOM 958 C CA . ARG A 1 128 ? -1.384 -13.829 24.649 1.00 85.94 128 ARG A CA 1
ATOM 959 C C . ARG A 1 128 ? -1.124 -12.365 24.274 1.00 85.94 128 ARG A C 1
ATOM 961 O O . ARG A 1 128 ? 0.024 -11.978 24.119 1.00 85.94 128 ARG A O 1
ATOM 968 N N . GLN A 1 129 ? -2.161 -11.520 24.262 1.00 83.00 129 GLN A N 1
ATOM 969 C CA . GLN A 1 129 ? -1.996 -10.079 24.025 1.00 83.00 129 GLN A CA 1
ATOM 970 C C . GLN A 1 129 ? -1.132 -9.374 25.081 1.00 83.00 129 GLN A C 1
ATOM 972 O O . GLN A 1 129 ? -0.488 -8.386 24.753 1.00 83.00 129 GLN A O 1
ATOM 977 N N . THR A 1 130 ? -1.127 -9.832 26.337 1.00 76.25 130 THR A N 1
ATOM 978 C CA . THR A 1 130 ? -0.254 -9.264 27.381 1.00 76.25 130 THR A CA 1
ATOM 979 C C . THR A 1 130 ? 1.189 -9.762 27.302 1.00 76.25 130 THR A C 1
ATOM 981 O O . THR A 1 130 ? 2.092 -9.038 27.709 1.00 76.25 130 THR A O 1
ATOM 984 N N . GLU A 1 131 ? 1.413 -10.965 26.769 1.00 76.06 131 GLU A N 1
ATOM 985 C CA . GLU A 1 131 ? 2.749 -11.531 26.530 1.00 76.06 131 GLU A CA 1
ATOM 986 C C . GLU A 1 131 ? 3.396 -10.947 25.260 1.00 76.06 131 GLU A C 1
ATOM 988 O O . GLU A 1 131 ? 4.596 -10.688 25.237 1.00 76.06 131 GLU A O 1
ATOM 993 N N . GLU A 1 132 ? 2.596 -10.680 24.222 1.00 65.88 132 GLU A N 1
ATOM 994 C CA . GLU A 1 132 ? 3.024 -10.120 22.930 1.00 65.88 132 GLU A CA 1
ATOM 995 C C . GLU A 1 132 ? 3.213 -8.598 22.941 1.00 65.88 132 GLU A C 1
ATOM 997 O O . GLU A 1 132 ? 3.718 -8.044 21.967 1.00 65.88 132 GLU A O 1
ATOM 1002 N N . THR A 1 133 ? 2.820 -7.899 24.010 1.00 58.47 133 THR A N 1
ATOM 1003 C CA . THR A 1 133 ? 3.191 -6.495 24.223 1.00 58.47 133 THR A CA 1
ATOM 1004 C C . THR A 1 133 ? 4.519 -6.435 24.978 1.00 58.47 133 THR A C 1
ATOM 1006 O O . THR A 1 133 ? 4.493 -6.376 26.213 1.00 58.47 133 THR A O 1
ATOM 1009 N N . PRO A 1 134 ? 5.695 -6.423 24.313 1.00 47.59 134 PRO A N 1
ATOM 1010 C CA . PRO A 1 134 ? 6.908 -6.026 24.995 1.00 47.59 134 PRO A CA 1
ATOM 1011 C C . PRO A 1 134 ? 6.692 -4.580 25.435 1.00 47.59 134 PRO A C 1
ATOM 1013 O O . PRO A 1 134 ? 6.491 -3.673 24.628 1.00 47.59 134 PRO A O 1
ATOM 1016 N N . ASN A 1 135 ? 6.683 -4.381 26.747 1.00 48.84 135 ASN A N 1
ATOM 1017 C CA . ASN A 1 135 ? 6.965 -3.099 27.360 1.00 48.84 135 ASN A CA 1
ATOM 1018 C C . ASN A 1 135 ? 8.313 -2.649 26.788 1.00 48.84 135 ASN A C 1
ATOM 1020 O O . ASN A 1 135 ? 9.345 -3.141 27.231 1.00 48.84 135 ASN A O 1
ATOM 1024 N N . VAL A 1 136 ? 8.305 -1.825 25.735 1.00 43.16 136 VAL A N 1
ATOM 1025 C CA . VAL A 1 136 ? 9.517 -1.169 25.250 1.00 43.16 136 VAL A CA 1
ATOM 1026 C C . VAL A 1 136 ? 9.919 -0.237 26.389 1.00 43.16 136 VAL A C 1
ATOM 1028 O O . VAL A 1 136 ? 9.206 0.743 26.628 1.00 43.16 136 VAL A O 1
ATOM 1031 N N . PRO A 1 137 ? 10.992 -0.537 27.145 1.00 41.19 137 PRO A N 1
ATOM 1032 C CA . PRO A 1 137 ? 11.441 0.386 28.157 1.00 41.19 137 PRO A CA 1
ATOM 1033 C C . PRO A 1 137 ? 11.930 1.614 27.400 1.00 41.19 137 PRO A C 1
ATOM 1035 O O . PRO A 1 137 ? 12.810 1.519 26.546 1.00 41.19 137 PRO A O 1
ATOM 1038 N N . THR A 1 138 ? 11.322 2.761 27.686 1.00 47.38 138 THR A N 1
ATOM 1039 C CA . THR A 1 138 ? 11.807 4.069 27.263 1.00 47.38 138 THR A CA 1
ATOM 1040 C C . THR A 1 138 ? 13.225 4.248 27.802 1.00 47.38 138 THR A C 1
ATOM 1042 O O . THR A 1 138 ? 13.422 4.748 28.909 1.00 47.38 138 THR A O 1
ATOM 1045 N N . THR A 1 139 ? 14.236 3.817 27.052 1.00 41.19 139 THR A N 1
ATOM 1046 C CA . THR A 1 139 ? 15.620 4.194 27.316 1.00 41.19 139 THR A CA 1
ATOM 1047 C C . THR A 1 139 ? 15.799 5.617 26.813 1.00 41.19 139 THR A C 1
ATOM 1049 O O . THR A 1 139 ? 16.216 5.853 25.684 1.00 41.19 139 THR A O 1
ATOM 1052 N N . ASN A 1 140 ? 15.451 6.575 27.673 1.00 48.34 140 ASN A N 1
ATOM 1053 C CA . ASN A 1 140 ? 16.102 7.877 27.670 1.00 48.34 140 ASN A CA 1
ATOM 1054 C C . ASN A 1 140 ? 17.599 7.632 27.879 1.00 48.34 140 ASN A C 1
ATOM 1056 O O . ASN A 1 140 ? 17.997 7.088 28.910 1.00 48.34 140 ASN A O 1
ATOM 1060 N N . THR A 1 141 ? 18.441 8.046 26.941 1.00 42.44 141 THR A N 1
ATOM 1061 C CA . THR A 1 141 ? 19.869 8.243 27.201 1.00 42.44 141 THR A CA 1
ATOM 1062 C C . THR A 1 141 ? 20.346 9.441 26.386 1.00 42.44 141 THR A C 1
ATOM 1064 O O . THR A 1 141 ? 20.504 9.334 25.178 1.00 42.44 141 THR A O 1
ATOM 1067 N N . LEU A 1 142 ? 20.452 10.550 27.132 1.00 43.12 142 LEU A N 1
ATOM 1068 C CA . LEU A 1 142 ? 21.389 11.684 27.076 1.00 43.12 142 LEU A CA 1
ATOM 1069 C C . LEU A 1 142 ? 21.774 12.281 25.717 1.00 43.12 142 LEU A C 1
ATOM 1071 O O . LEU A 1 142 ? 22.541 11.636 24.974 1.00 43.12 142 LEU A O 1
#

Organism: NCBI:txid8208

Secondary structure (DSSP, 8-state):
--------PPP-STHHHHHHHHHHHHHHHHHHHHHTTS-TTS----B-TTT--B-TTS-HHHHHHHHHHHHHHHHHSS-PPPPPP-PPP--TTT----SSHHHHHHHHHHHHHHTT--HHHHHHHHHHHHHS----------

Sequence (142 aa):
SPESSSSPLPPDPQDGDEALALRLQQELDREAAGVQSVDLKEGGLFFCQICHRDLSHMTPEGRTQHLNRCLDQSEESAPAPPPPPPGLPDCPICGKKFKTQKSRSAHLKRCSSDMGVAPAVLLQALHRQTEETPNVPTTNTL

Solvent-accessible surface area (backbone atoms only — not comparable to full-atom values): 9050 Å² total; per-residue (Å²): 134,89,83,89,78,81,85,86,75,80,82,71,77,69,64,54,62,56,52,45,50,51,51,52,52,54,49,52,52,50,48,53,60,50,61,73,55,69,57,82,74,67,48,66,87,37,61,39,92,88,79,68,44,82,38,35,90,44,53,74,66,54,42,52,54,49,52,55,52,53,48,56,52,55,53,66,71,38,79,73,74,73,79,75,69,94,64,61,77,52,39,94,87,77,65,53,75,45,96,44,72,71,61,42,56,59,43,51,61,50,51,28,63,74,70,68,48,52,70,69,59,52,51,53,52,51,50,50,55,61,68,71,50,74,79,75,76,84,76,83,78,134

Mean predicted aligned error: 19.94 Å

=== Feature glossary ===
Legend for the data blocks above and below:

— What the protein is —

The amino-acid sequence is the protein's primary structure: the linear order of residues from the N-terminus to the C-terminus, written in one-letter code. Everything else here — the 3D coordinates, the secondary structure, the domain annotations — is ultimately a consequence of this string.

Database cross-references. InterPr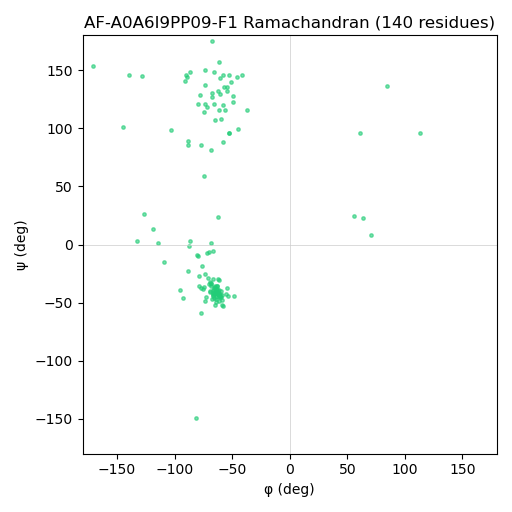o integrates a dozen domain/family signature databases into unified entries with residue-range hits. GO terms attach function/process/location labels with evidence codes. CATH codes position the fold in a four-level structural taxonomy. Organism is the NCBI-taxonomy species name.

— Where its atoms are —

The mmCIF block holds the 3D Cartesian coordinates of each backbone atom (N, Cα, C, O) in ångströms. mmCIF is the PDB's canonical archive format — a tagged-loop text representation of the atomic model.

The six renders are orthographic views along the three Cartesian axes in both directions. Representation (cartoon, sticks, or surface) and color scheme (sequence-rainbow or by-chain) vary across proteins so the training set covers all the common visualization conventions.

— Local backbone conformation —

Secondary structure is the local, repeating backbone conformation. DSSP classifies it into eight states by reading the hydrogen-bond network: three helix types (H, G, I), two β types (E, B), two non-regular types (T, S), and unstructured coil (-).

SS3 is a coarse helix/strand/coil call (letters a/b/c) made by the P-SEA algorithm from inter-Cα distances and dihedrals. It is less detailed than DSSP but needs only Cα positions.

Backbone dihedral angles. Every residue except chain termini has a φ (preceding-C → N → Cα → C) and a ψ (N → Cα → C → next-N). They are reported in degrees following the IUPAC sign convention. Secondary structure is essentially a statement about which (φ, ψ) basin each residue occupies.

— Global shape and packing —

The geometric summary reports three shape descriptors. Rg (radius of gyration) measures how spread out the Cα atoms are about their centre of mass; compact globular proteins have small Rg, elongated or unfolded ones large. Cα contacts (<8 Å, |i−j|>4) count long-range residue pairs in spatial proximity — high for tightly packed folds, near zero for rods or random coil. The bounding-box extents give the protein's footprint along x, y, z in Å.

Solvent accessibility: the surface area of each residue that a 1.4 Å water probe can touch, in Å². When only backbone atoms are present the absolute values are lower than full-atom SASA (side chains contribute most of the area) and are flagged as backbone-only.

Plot images: a contact map (which residues are close in 3D, as an N×N binary image), a Ramachandran scatter (backbone torsion angles, revealing secondary-structure composition at a glance), and — for AlphaFold structures — a PAE heatmap (pairwise prediction confidence).

— Structural neighborhood —

Foldseek's 3Di representation compresses backbone geometry into a per-residue letter drawn from a learned twenty-state alphabet. It captures the tertiary interaction pattern around each residue — which residues are packed against it in space, regardless of where they are in sequence.

Structural nearest neighbors (via Foldseek easy-search vs the PDB). Reported per hit: target PDB id, E-value, and alignment TM-score. A TM-score above ~0.5 is the conventional threshold for 'same fold'.

— Confidence and disorder —

pLDDT (predicted Local Distance Difference Test) is AlphaFold's per-residue confidence score, ranging from 0 to 100. Values above 90 indicate high confidence (typically well-packed cores); 70–90 is confident; 50–70 low confidence; below 50 usually means the region is disordered or the prediction is unreliable there. AlphaFold stores pLDDT in the mmCIF B-factor column.

For experimental (PDB) structures, the B-factor (temperature factor) quantifies the positional spread of each atom in the crystal — a combination of thermal vibration and static disorder — in units of Å². High B-factors mark flexible loops or poorly resolved regions; low B-factors mark the rigid, well-ordered core.

Predicted Aligned Error (PAE) is an AlphaFold confidence matrix: entry (i, j) is the expected error in the position of residue j, in ångströms, when the prediction is superimposed on the true structure at residue i. Low PAE within a block of residues means that block is internally rigid and well-predicted; high PAE between two blocks means their relative placement is uncertain even if each block individually is confident.